Protein AF-A0A7Y0XD70-F1 (afdb_monomer_lite)

Sequence (81 aa):
RELAQVVAAQPQNNQARALLGLCLYQLNRLPEAIRELEAVHRAQPDDLGVAYALAHAYLSNDQIAPATELVERVFNRLDSA

Structure (mmCIF, N/CA/C/O backbone):
data_AF-A0A7Y0XD70-F1
#
_entry.id   AF-A0A7Y0XD70-F1
#
loop_
_atom_site.group_PDB
_atom_site.id
_atom_site.type_symbol
_atom_site.label_atom_id
_atom_site.label_alt_id
_atom_site.label_comp_id
_atom_site.label_asym_id
_atom_site.label_entity_id
_atom_site.label_seq_id
_atom_site.pdbx_PDB_ins_code
_atom_site.Cartn_x
_atom_site.Cartn_y
_atom_site.Cartn_z
_atom_site.occupancy
_atom_site.B_iso_or_equiv
_atom_site.auth_seq_id
_atom_site.auth_comp_id
_atom_site.auth_asym_id
_atom_site.auth_atom_id
_atom_site.pdbx_PDB_model_num
ATOM 1 N N .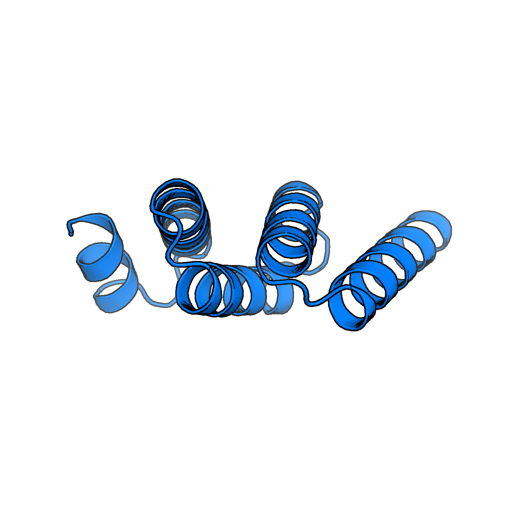 ARG A 1 1 ? -9.863 10.393 12.209 1.00 62.03 1 ARG A N 1
ATOM 2 C CA . ARG A 1 1 ? -9.595 9.654 13.474 1.00 62.03 1 ARG A CA 1
ATOM 3 C C . ARG A 1 1 ? -10.468 8.408 13.597 1.00 62.03 1 ARG A C 1
ATOM 5 O O . ARG A 1 1 ? -9.955 7.397 14.049 1.00 62.03 1 ARG A O 1
ATOM 12 N N . GLU A 1 2 ? -11.717 8.453 13.139 1.00 79.19 2 GLU A N 1
ATOM 13 C CA . GLU A 1 2 ? -12.675 7.339 13.232 1.00 79.19 2 GLU A CA 1
ATOM 14 C C . GLU A 1 2 ? -12.174 6.040 12.576 1.00 79.19 2 GLU A C 1
ATOM 16 O O . GLU A 1 2 ? -12.149 5.005 13.231 1.00 79.19 2 GLU A O 1
ATOM 21 N N . LEU A 1 3 ? -11.635 6.088 11.350 1.00 76.75 3 LEU A N 1
ATOM 22 C CA . LEU A 1 3 ? -11.096 4.887 10.683 1.00 76.75 3 LEU A CA 1
ATOM 23 C C . LEU A 1 3 ? -9.934 4.221 11.439 1.00 76.75 3 LEU A C 1
ATOM 25 O O . LEU A 1 3 ? -9.857 3.000 11.482 1.00 76.75 3 LEU A O 1
ATOM 29 N N . ALA A 1 4 ? -9.056 4.996 12.083 1.00 76.88 4 ALA A N 1
ATOM 30 C CA . ALA A 1 4 ? -7.958 4.431 12.872 1.00 76.88 4 ALA A CA 1
ATOM 31 C C . ALA A 1 4 ? -8.472 3.656 14.098 1.00 76.88 4 ALA A C 1
ATOM 33 O O . ALA A 1 4 ? -7.910 2.625 14.457 1.00 76.88 4 ALA A O 1
ATOM 34 N N . GLN A 1 5 ? -9.567 4.117 14.710 1.00 80.75 5 GLN A N 1
ATOM 35 C CA . GLN A 1 5 ? -10.225 3.400 15.804 1.00 80.75 5 GLN A CA 1
ATOM 36 C C . GLN A 1 5 ? -10.902 2.122 15.305 1.00 80.75 5 GLN A C 1
ATOM 38 O O . GLN A 1 5 ? -10.795 1.090 15.961 1.00 80.75 5 GLN A O 1
ATOM 43 N N . VAL A 1 6 ? -11.538 2.162 14.129 1.00 77.94 6 VAL A N 1
ATOM 44 C CA . VAL A 1 6 ? -12.131 0.967 13.507 1.00 77.94 6 VAL A CA 1
ATOM 45 C C . VAL A 1 6 ? -11.057 -0.073 13.203 1.00 77.94 6 VAL A C 1
ATOM 47 O O . VAL A 1 6 ? -11.230 -1.232 13.556 1.00 77.94 6 VAL A O 1
ATOM 50 N N . VAL A 1 7 ? -9.924 0.329 12.624 1.00 80.06 7 VAL A N 1
ATOM 51 C CA . VAL A 1 7 ? -8.803 -0.585 12.348 1.00 80.06 7 VAL A CA 1
ATOM 52 C C . VAL A 1 7 ? -8.217 -1.165 13.638 1.00 80.06 7 VAL A C 1
ATOM 54 O O . VAL A 1 7 ? -7.863 -2.341 13.668 1.00 80.06 7 VAL A O 1
ATOM 57 N N . ALA A 1 8 ? -8.145 -0.382 14.718 1.00 80.94 8 ALA A N 1
ATOM 58 C CA . ALA A 1 8 ? -7.692 -0.878 16.016 1.00 80.94 8 ALA A CA 1
ATOM 59 C C . ALA A 1 8 ? -8.682 -1.876 16.649 1.00 80.94 8 ALA A C 1
ATOM 61 O O . ALA A 1 8 ? -8.259 -2.880 17.216 1.00 80.94 8 ALA A O 1
ATOM 62 N N . ALA A 1 9 ? -9.990 -1.624 16.535 1.00 84.50 9 ALA A N 1
ATOM 63 C CA . ALA A 1 9 ? -11.041 -2.496 17.067 1.00 84.50 9 ALA A CA 1
ATOM 64 C C . ALA A 1 9 ? -11.285 -3.744 16.200 1.00 84.50 9 ALA A C 1
ATOM 66 O O . ALA A 1 9 ? -11.709 -4.781 16.704 1.00 84.50 9 ALA A O 1
ATOM 67 N N . GLN A 1 10 ? -11.028 -3.646 14.895 1.00 87.12 10 GLN A N 1
ATOM 68 C CA . GLN A 1 10 ? -11.250 -4.695 13.904 1.00 87.12 10 GLN A CA 1
ATOM 69 C C . GLN A 1 10 ? -10.010 -4.845 13.008 1.00 87.12 10 GLN A C 1
ATOM 71 O O . GLN A 1 10 ? -10.040 -4.487 11.828 1.00 87.12 10 GLN A O 1
ATOM 76 N N . PRO A 1 11 ? -8.903 -5.403 13.526 1.00 82.12 11 PRO A N 1
ATOM 77 C CA . PRO A 1 11 ? -7.639 -5.478 12.791 1.00 82.12 11 PRO A CA 1
ATOM 78 C C . PRO A 1 11 ? -7.700 -6.330 11.514 1.00 82.12 11 PRO A C 1
ATOM 80 O O . PRO A 1 11 ? -6.846 -6.158 10.644 1.00 82.12 11 PRO A O 1
ATOM 83 N N . GLN A 1 12 ? -8.706 -7.203 11.391 1.00 87.88 12 GLN A N 1
ATOM 84 C CA . GLN A 1 12 ? -8.965 -8.043 10.214 1.00 87.88 12 GLN A CA 1
ATOM 85 C C . GLN A 1 12 ? -9.877 -7.368 9.173 1.00 87.88 12 GLN A C 1
ATOM 87 O O . GLN A 1 12 ? -10.085 -7.914 8.092 1.00 87.88 12 GLN A O 1
ATOM 92 N N . ASN A 1 13 ? -10.434 -6.189 9.471 1.00 92.25 13 ASN A N 1
ATOM 93 C CA . ASN A 1 13 ? -11.281 -5.459 8.534 1.00 92.25 13 ASN A CA 1
ATOM 94 C C . ASN A 1 13 ? -10.410 -4.738 7.493 1.00 92.25 13 ASN A C 1
ATOM 96 O O . ASN A 1 13 ? -10.069 -3.558 7.619 1.00 92.25 13 ASN A O 1
ATOM 100 N N . ASN A 1 14 ? -10.033 -5.487 6.458 1.00 93.75 14 ASN A N 1
ATOM 101 C CA . ASN A 1 14 ? -9.173 -5.009 5.380 1.00 93.75 14 ASN A CA 1
ATOM 102 C C . ASN A 1 14 ? -9.786 -3.837 4.605 1.00 93.75 14 ASN A C 1
ATOM 104 O O . ASN A 1 14 ? -9.052 -2.958 4.165 1.00 93.75 14 ASN A O 1
ATOM 108 N N . GLN A 1 15 ? -11.115 -3.767 4.498 1.00 92.25 15 GLN A N 1
ATOM 109 C CA . GLN A 1 15 ? -11.797 -2.646 3.853 1.00 92.25 15 GLN A CA 1
ATOM 110 C C . GLN A 1 15 ? -11.610 -1.345 4.645 1.00 92.25 15 GLN A C 1
ATOM 112 O O . GLN A 1 15 ? -11.224 -0.322 4.079 1.00 92.25 15 GLN A O 1
ATOM 117 N N . ALA A 1 16 ? -11.819 -1.375 5.966 1.00 93.62 16 ALA A N 1
ATOM 118 C CA . ALA A 1 16 ? -11.576 -0.215 6.825 1.00 93.62 16 ALA A CA 1
ATOM 119 C C . ALA A 1 16 ? -10.099 0.209 6.803 1.00 93.62 16 ALA A C 1
ATOM 121 O O . ALA A 1 16 ? -9.792 1.403 6.795 1.00 93.62 16 ALA A O 1
ATOM 122 N N . ARG A 1 17 ? -9.183 -0.765 6.743 1.00 95.88 17 ARG A N 1
ATOM 123 C CA . ARG A 1 17 ? -7.744 -0.512 6.625 1.00 95.88 17 ARG A CA 1
ATOM 124 C C . ARG A 1 17 ? -7.368 0.120 5.281 1.00 95.88 17 ARG A C 1
ATOM 126 O O . ARG A 1 17 ? -6.600 1.077 5.269 1.00 95.88 17 ARG A O 1
ATOM 133 N N . ALA A 1 18 ? -7.949 -0.345 4.176 1.00 96.75 18 ALA A N 1
ATOM 134 C CA . ALA A 1 18 ? -7.733 0.236 2.851 1.00 96.75 18 ALA A CA 1
ATOM 135 C C . ALA A 1 18 ? -8.221 1.688 2.800 1.00 96.75 18 ALA A C 1
ATOM 137 O O . ALA A 1 18 ? -7.487 2.574 2.367 1.00 96.75 18 ALA A O 1
ATOM 138 N N . LEU A 1 19 ? -9.422 1.955 3.329 1.00 96.38 19 LEU A N 1
ATOM 139 C CA . LEU A 1 19 ? -9.959 3.313 3.444 1.00 96.38 19 LEU A CA 1
ATOM 140 C C . LEU A 1 19 ? -9.064 4.208 4.306 1.00 96.38 19 LEU A C 1
ATOM 142 O O . LEU A 1 19 ? -8.822 5.357 3.943 1.00 96.38 19 LEU A O 1
ATOM 146 N N . LEU A 1 20 ? -8.525 3.691 5.416 1.00 96.50 20 LEU A N 1
ATOM 147 C CA . LEU A 1 20 ? -7.555 4.428 6.226 1.00 96.50 20 LEU A CA 1
ATOM 148 C C . LEU A 1 20 ? -6.297 4.773 5.417 1.00 96.50 20 LEU A C 1
ATOM 150 O O . LEU A 1 20 ? -5.871 5.926 5.443 1.00 96.50 20 LEU A O 1
ATOM 154 N N . GLY A 1 21 ? -5.738 3.808 4.683 1.00 97.56 21 GLY A N 1
ATOM 155 C CA . GLY A 1 21 ? -4.589 4.016 3.800 1.00 97.56 21 GLY A CA 1
ATOM 156 C C . GLY A 1 21 ? -4.841 5.098 2.746 1.00 97.56 21 GLY A C 1
ATOM 157 O O . GLY A 1 21 ? -4.043 6.023 2.608 1.00 97.56 21 GLY A O 1
ATOM 158 N N . LEU A 1 22 ? -5.999 5.057 2.081 1.00 97.88 22 LEU A N 1
ATOM 159 C CA . LEU A 1 22 ? -6.421 6.077 1.114 1.00 97.88 22 LEU A CA 1
ATOM 160 C C . LEU A 1 22 ? -6.565 7.463 1.758 1.00 97.88 22 LEU A C 1
ATOM 162 O O . LEU A 1 22 ? -6.080 8.453 1.215 1.00 97.88 22 LEU A O 1
ATOM 166 N N . CYS A 1 23 ? -7.179 7.558 2.940 1.00 97.19 23 CYS A N 1
ATOM 167 C CA . CYS A 1 23 ? -7.266 8.827 3.663 1.00 97.19 23 CYS A CA 1
ATOM 168 C C . CYS A 1 23 ? -5.883 9.370 4.043 1.00 97.19 23 CYS A C 1
ATOM 170 O O . CYS A 1 23 ? -5.652 10.573 3.952 1.00 97.19 23 CYS A O 1
ATOM 172 N N . LEU A 1 24 ? -4.960 8.507 4.473 1.00 97.94 24 LEU A N 1
ATOM 173 C CA . LEU A 1 24 ? -3.589 8.901 4.807 1.00 97.94 24 LEU A CA 1
ATOM 174 C C . LEU A 1 24 ? -2.833 9.406 3.574 1.00 97.94 24 LEU A C 1
ATOM 176 O O . LEU A 1 24 ? -2.134 10.413 3.676 1.00 97.94 24 LEU A O 1
ATOM 180 N N . TYR A 1 25 ? -3.030 8.765 2.419 1.00 97.81 25 TYR A N 1
ATOM 181 C CA . TYR A 1 25 ? -2.474 9.208 1.140 1.00 97.81 25 TYR A CA 1
ATOM 182 C C . TYR A 1 25 ? -2.963 10.619 0.786 1.00 97.81 25 TYR A C 1
ATOM 184 O O . TYR A 1 25 ? -2.149 11.514 0.573 1.00 97.81 25 TYR A O 1
ATOM 192 N N . GLN A 1 26 ? -4.277 10.863 0.856 1.00 96.69 26 GLN A N 1
ATOM 193 C CA . GLN A 1 26 ? -4.863 12.185 0.586 1.00 96.69 26 GLN A CA 1
ATOM 194 C C . GLN A 1 26 ? -4.384 13.274 1.562 1.00 96.69 26 GLN A C 1
ATOM 196 O O . GLN A 1 26 ? -4.375 14.453 1.221 1.00 96.69 26 GLN A O 1
ATOM 201 N N . LEU A 1 27 ? -3.981 12.893 2.777 1.00 97.00 27 LEU A N 1
ATOM 202 C CA . LEU A 1 27 ? -3.407 13.793 3.782 1.00 97.00 27 LEU A CA 1
ATOM 203 C C . LEU A 1 27 ? -1.885 13.976 3.638 1.00 97.00 27 LEU A C 1
ATOM 205 O O . LEU A 1 27 ? -1.263 14.556 4.526 1.00 97.00 27 LEU A O 1
ATOM 209 N N . ASN A 1 28 ? -1.278 13.460 2.564 1.00 97.25 28 ASN A N 1
ATOM 210 C CA . ASN A 1 28 ? 0.166 13.447 2.327 1.00 97.25 28 ASN A CA 1
ATOM 211 C C . ASN A 1 28 ? 0.978 12.758 3.445 1.00 97.25 28 ASN A C 1
ATOM 213 O O . ASN A 1 28 ? 2.162 13.022 3.643 1.00 97.25 28 ASN A O 1
ATOM 217 N N . ARG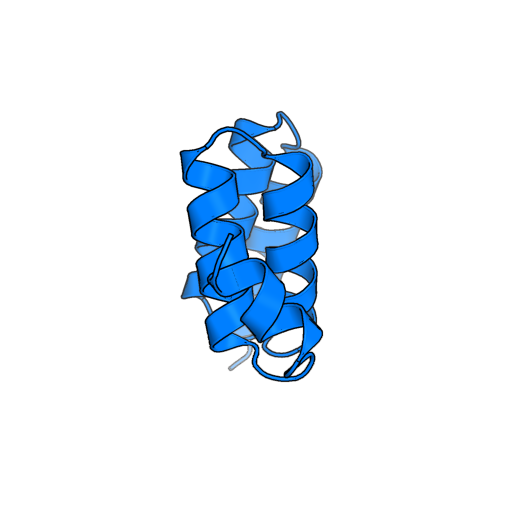 A 1 29 ? 0.348 11.846 4.195 1.00 98.25 29 ARG A N 1
ATOM 218 C CA . ARG A 1 29 ? 0.993 11.018 5.229 1.00 98.25 29 ARG A CA 1
ATOM 219 C C . ARG A 1 29 ? 1.449 9.704 4.608 1.00 98.25 29 ARG A C 1
ATOM 221 O O . ARG A 1 29 ? 1.018 8.620 5.001 1.00 98.25 29 ARG A O 1
ATOM 228 N N . LEU A 1 30 ? 2.296 9.828 3.593 1.00 98.06 30 LEU A N 1
ATOM 229 C CA . LEU A 1 30 ? 2.605 8.754 2.653 1.00 98.06 30 LEU A CA 1
ATOM 230 C C . LEU A 1 30 ? 3.212 7.504 3.312 1.00 98.06 30 LEU A C 1
ATOM 232 O O . LEU A 1 30 ? 2.719 6.415 3.023 1.00 98.06 30 LEU A O 1
ATOM 236 N N . PRO A 1 31 ? 4.166 7.599 4.265 1.00 98.50 31 PRO A N 1
ATOM 237 C CA . PRO A 1 31 ? 4.700 6.407 4.931 1.00 98.50 31 PRO A CA 1
ATOM 238 C C . PRO A 1 31 ? 3.634 5.602 5.685 1.00 98.50 31 PRO A C 1
ATOM 240 O O . PRO A 1 31 ? 3.674 4.374 5.730 1.00 98.50 31 PRO A O 1
ATOM 243 N N . GLU A 1 32 ? 2.649 6.282 6.271 1.00 98.06 32 GLU A N 1
ATOM 244 C CA . GLU A 1 32 ? 1.559 5.619 6.985 1.00 98.06 32 GLU A CA 1
ATOM 245 C C . GLU A 1 32 ? 0.539 5.020 6.017 1.00 98.06 32 GLU A C 1
ATOM 247 O O . GLU A 1 32 ? 0.043 3.923 6.265 1.00 98.06 32 GLU A O 1
ATOM 252 N N . ALA A 1 33 ? 0.257 5.713 4.909 1.00 98.50 33 ALA A N 1
ATOM 253 C CA . ALA A 1 33 ? -0.588 5.200 3.837 1.00 98.50 33 ALA A CA 1
ATOM 254 C C . ALA A 1 33 ? -0.027 3.891 3.272 1.00 98.50 33 ALA A C 1
ATOM 256 O O . ALA A 1 33 ? -0.746 2.895 3.212 1.00 98.50 33 ALA A O 1
ATOM 257 N N . ILE A 1 34 ? 1.270 3.883 2.947 1.00 98.69 34 ILE A N 1
ATOM 258 C CA . ILE A 1 34 ? 2.006 2.705 2.478 1.00 98.69 34 ILE A CA 1
ATOM 259 C C . ILE A 1 34 ? 1.856 1.562 3.483 1.00 98.69 34 ILE A C 1
ATOM 261 O O . ILE A 1 34 ? 1.404 0.485 3.107 1.00 98.69 34 ILE A O 1
ATOM 265 N N . ARG A 1 35 ? 2.129 1.801 4.774 1.00 98.00 35 ARG A N 1
ATOM 266 C CA . ARG A 1 35 ? 2.034 0.759 5.812 1.00 98.00 35 ARG A CA 1
ATOM 267 C C . ARG A 1 35 ? 0.649 0.107 5.876 1.00 98.00 35 ARG A C 1
ATOM 269 O O . ARG A 1 35 ? 0.548 -1.110 6.039 1.00 98.00 35 ARG A O 1
ATOM 276 N N . GLU A 1 36 ? -0.420 0.898 5.797 1.00 97.81 36 GLU A N 1
ATOM 277 C CA . GLU A 1 36 ? -1.783 0.359 5.848 1.00 97.81 36 GLU A CA 1
ATOM 278 C C . GLU A 1 36 ? -2.155 -0.387 4.560 1.00 97.81 36 GLU A C 1
ATOM 280 O O . GLU A 1 36 ? -2.731 -1.473 4.631 1.00 97.81 36 GLU A O 1
ATOM 285 N N . LEU A 1 37 ? -1.782 0.144 3.393 1.00 98.31 37 LEU A N 1
ATOM 286 C CA . LEU A 1 37 ? -2.070 -0.469 2.095 1.00 98.31 37 LEU A CA 1
ATOM 287 C C . LEU A 1 37 ? -1.258 -1.753 1.858 1.00 98.31 37 LEU A C 1
ATOM 289 O O . LEU A 1 37 ? -1.810 -2.727 1.354 1.00 98.31 37 LEU A O 1
ATOM 293 N N . GLU A 1 38 ? 0.003 -1.820 2.296 1.00 98.12 38 GLU A N 1
ATOM 294 C CA . GLU A 1 38 ? 0.822 -3.043 2.272 1.00 98.12 38 GLU A CA 1
ATOM 295 C C . GLU A 1 38 ? 0.183 -4.173 3.082 1.00 98.12 38 GLU A C 1
ATOM 297 O O . GLU A 1 38 ? 0.184 -5.333 2.664 1.00 98.12 38 GLU A O 1
ATOM 302 N N . ALA A 1 39 ? -0.364 -3.850 4.256 1.00 96.75 39 ALA A N 1
ATOM 303 C CA . ALA A 1 39 ? -1.038 -4.833 5.093 1.00 96.75 39 ALA A CA 1
ATOM 304 C C . ALA A 1 39 ? -2.289 -5.393 4.402 1.00 96.75 39 ALA A C 1
ATOM 306 O O . ALA A 1 39 ? -2.518 -6.602 4.456 1.00 96.75 39 ALA A O 1
ATOM 307 N N . VAL A 1 40 ? -3.055 -4.541 3.712 1.00 97.56 40 VAL A N 1
ATOM 308 C CA . VAL A 1 40 ? -4.211 -4.986 2.923 1.00 97.56 40 VAL A CA 1
ATOM 309 C C . VAL A 1 40 ? -3.770 -5.816 1.722 1.00 97.56 40 VAL A C 1
ATOM 311 O O . VAL A 1 40 ? -4.319 -6.895 1.519 1.00 97.56 40 VAL A O 1
ATOM 314 N N . HIS A 1 41 ? -2.764 -5.372 0.966 1.00 97.25 41 HIS A N 1
ATOM 315 C CA . HIS A 1 41 ? -2.270 -6.095 -0.206 1.00 97.25 41 HIS A CA 1
ATOM 316 C C . HIS A 1 41 ? -1.724 -7.479 0.168 1.00 97.25 41 HIS A C 1
ATOM 318 O O . HIS A 1 41 ? -1.949 -8.451 -0.541 1.00 97.25 41 HIS A O 1
ATOM 324 N N . ARG A 1 42 ? -1.069 -7.619 1.327 1.00 95.62 42 ARG A N 1
ATOM 325 C CA . ARG A 1 42 ? -0.620 -8.930 1.820 1.00 95.62 42 ARG A CA 1
ATOM 326 C C . ARG A 1 42 ? -1.785 -9.882 2.108 1.00 95.62 42 ARG A C 1
ATOM 328 O O . ARG A 1 42 ? -1.645 -11.082 1.901 1.00 95.62 42 ARG A 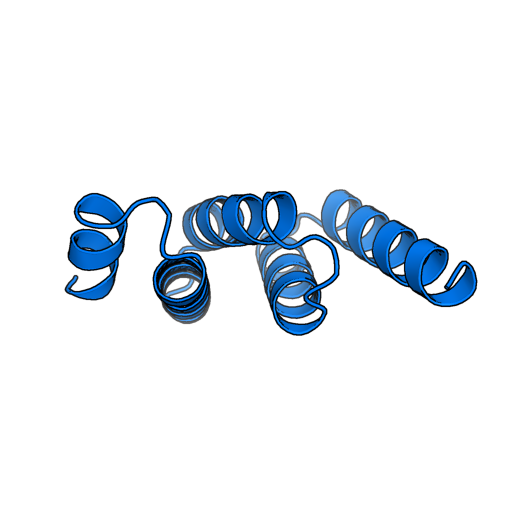O 1
ATOM 335 N N . ALA A 1 43 ? -2.904 -9.361 2.610 1.00 95.62 43 ALA A N 1
ATOM 336 C CA . ALA A 1 43 ? -4.093 -10.158 2.907 1.00 95.62 43 ALA A CA 1
ATOM 337 C C . ALA A 1 43 ? -4.951 -10.444 1.663 1.00 95.62 43 ALA A C 1
ATOM 339 O O . ALA A 1 43 ? -5.617 -11.472 1.604 1.00 95.62 43 ALA A O 1
ATOM 340 N N . GLN A 1 44 ? -4.946 -9.533 0.691 1.00 94.50 44 GLN A N 1
ATOM 341 C CA . GLN A 1 44 ? -5.726 -9.601 -0.543 1.00 94.50 44 GLN A CA 1
ATOM 342 C C . GLN A 1 44 ? -4.811 -9.262 -1.730 1.00 94.50 44 GLN A C 1
ATOM 344 O O . GLN A 1 44 ? -4.885 -8.158 -2.275 1.00 94.50 44 GLN A O 1
ATOM 349 N N . PRO A 1 45 ? -3.911 -10.181 -2.118 1.00 93.81 45 PRO A N 1
ATOM 350 C CA . PRO A 1 45 ? -2.898 -9.897 -3.131 1.00 93.81 45 PRO A CA 1
ATOM 351 C C . PRO A 1 45 ? -3.488 -9.657 -4.527 1.00 93.81 45 PRO A C 1
ATOM 353 O O . PRO A 1 45 ? -2.825 -9.024 -5.347 1.00 93.81 45 PRO A O 1
ATOM 356 N N . ASP A 1 46 ? -4.719 -10.108 -4.776 1.00 92.06 46 ASP A N 1
ATOM 357 C CA . ASP A 1 46 ? -5.407 -10.007 -6.072 1.00 92.06 46 ASP A CA 1
ATOM 358 C C . ASP A 1 46 ? -6.341 -8.791 -6.170 1.00 92.06 46 ASP A C 1
ATOM 360 O O . ASP A 1 46 ? -6.941 -8.538 -7.214 1.00 92.06 46 ASP A O 1
ATOM 364 N N . ASP A 1 47 ? -6.456 -8.005 -5.094 1.00 94.69 47 ASP A N 1
ATOM 365 C CA . ASP A 1 47 ? -7.197 -6.746 -5.114 1.00 94.69 47 ASP A CA 1
ATOM 366 C C . ASP A 1 47 ? -6.396 -5.678 -5.878 1.00 94.69 47 ASP A C 1
ATOM 368 O O . ASP A 1 47 ? -5.497 -5.015 -5.344 1.00 94.69 47 ASP A O 1
ATOM 372 N N . LEU A 1 48 ? -6.741 -5.511 -7.157 1.00 94.88 48 LEU A N 1
ATOM 373 C CA . LEU A 1 48 ? -6.112 -4.537 -8.050 1.00 94.88 48 LEU A CA 1
ATOM 374 C C . LEU A 1 48 ? -6.319 -3.089 -7.593 1.00 94.88 48 LEU A C 1
ATOM 376 O O . LEU A 1 48 ? -5.463 -2.244 -7.853 1.00 94.88 48 LEU A O 1
ATOM 380 N N . GLY A 1 49 ? -7.418 -2.789 -6.893 1.00 95.44 49 GLY A N 1
ATOM 381 C CA . GLY A 1 49 ? -7.676 -1.449 -6.369 1.00 95.44 49 GLY A CA 1
ATOM 382 C C . GLY A 1 49 ? -6.679 -1.077 -5.275 1.00 95.44 49 GLY A C 1
ATOM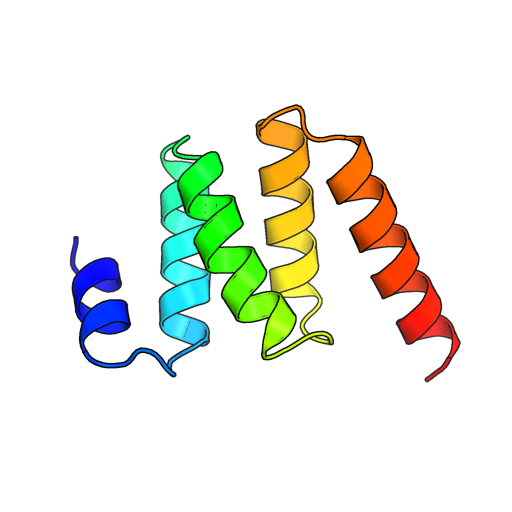 383 O O . GLY A 1 49 ? -6.123 0.024 -5.276 1.00 95.44 49 GLY A O 1
ATOM 384 N N . VAL A 1 50 ? -6.390 -2.021 -4.377 1.00 97.44 50 VAL A N 1
ATOM 385 C CA . VAL A 1 50 ? -5.373 -1.846 -3.331 1.00 97.44 50 VAL A CA 1
ATOM 386 C C . VAL A 1 50 ? -3.973 -1.789 -3.934 1.00 97.44 50 VAL A C 1
ATOM 388 O O . VAL A 1 50 ? -3.184 -0.933 -3.536 1.00 97.44 50 VAL A O 1
ATOM 391 N N . ALA A 1 51 ? -3.665 -2.651 -4.907 1.00 97.56 51 ALA A N 1
ATOM 392 C CA . ALA A 1 51 ? -2.371 -2.630 -5.586 1.00 97.56 51 ALA A CA 1
ATOM 393 C C . ALA A 1 51 ? -2.114 -1.288 -6.292 1.00 97.56 51 ALA A C 1
ATOM 395 O O . ALA A 1 51 ? -1.034 -0.715 -6.152 1.00 97.56 51 ALA A O 1
ATOM 396 N N . TYR A 1 52 ? -3.124 -0.747 -6.978 1.00 97.19 52 TYR A N 1
ATOM 397 C CA . TYR A 1 52 ? -3.061 0.574 -7.602 1.00 97.19 52 TYR A CA 1
ATOM 398 C C . TYR A 1 52 ? -2.814 1.677 -6.565 1.00 97.19 52 TYR A C 1
ATOM 400 O O . TYR A 1 52 ? -1.878 2.464 -6.703 1.00 97.19 52 TYR A O 1
ATOM 408 N N . ALA A 1 53 ? -3.605 1.712 -5.489 1.00 97.75 53 ALA A N 1
ATOM 409 C CA . ALA A 1 53 ? -3.440 2.704 -4.428 1.00 97.75 53 ALA A CA 1
ATOM 410 C C . ALA A 1 53 ? -2.047 2.638 -3.776 1.00 97.75 53 ALA A C 1
ATOM 412 O O . ALA A 1 53 ? -1.441 3.676 -3.510 1.00 97.75 53 ALA A O 1
ATOM 413 N N . LEU A 1 54 ? -1.526 1.429 -3.547 1.00 98.50 54 LEU A N 1
ATOM 414 C CA . LEU A 1 54 ? -0.200 1.216 -2.972 1.00 98.50 54 LEU A CA 1
ATOM 415 C C . LEU A 1 54 ? 0.914 1.672 -3.924 1.00 98.50 54 LEU A C 1
ATOM 417 O O . LEU A 1 54 ? 1.822 2.377 -3.490 1.00 98.50 54 LEU A O 1
ATOM 421 N N . ALA A 1 55 ? 0.823 1.346 -5.217 1.00 98.25 55 ALA A N 1
ATOM 422 C CA . ALA A 1 55 ? 1.778 1.815 -6.221 1.00 98.25 55 ALA A CA 1
ATOM 423 C C . ALA A 1 55 ? 1.819 3.351 -6.281 1.00 98.25 55 ALA A C 1
ATOM 425 O O . ALA A 1 55 ? 2.896 3.942 -6.250 1.00 98.25 55 ALA A O 1
ATOM 426 N N . HIS A 1 56 ? 0.658 4.013 -6.271 1.00 98.00 56 HIS A N 1
ATOM 427 C CA . HIS A 1 56 ? 0.582 5.474 -6.210 1.00 98.00 56 HIS A CA 1
ATOM 428 C C . HIS A 1 56 ? 1.188 6.044 -4.926 1.00 98.00 56 HIS A C 1
ATOM 430 O O . HIS A 1 56 ? 1.944 7.012 -4.987 1.00 98.00 56 HIS A O 1
ATOM 436 N N . ALA A 1 57 ? 0.908 5.433 -3.772 1.00 98.50 57 ALA A N 1
ATOM 437 C CA . ALA A 1 57 ? 1.487 5.862 -2.505 1.00 98.50 57 ALA A CA 1
ATOM 438 C C . ALA A 1 57 ? 3.020 5.737 -2.496 1.00 98.50 57 ALA A C 1
ATOM 440 O O . ALA A 1 57 ? 3.692 6.644 -2.005 1.00 98.50 57 ALA A O 1
ATOM 441 N N . TYR A 1 58 ? 3.575 4.670 -3.082 1.00 98.69 58 TYR A N 1
ATOM 442 C CA . TYR A 1 58 ? 5.017 4.529 -3.272 1.00 98.69 58 TYR A CA 1
ATOM 443 C C . TYR A 1 58 ? 5.590 5.622 -4.177 1.00 98.69 58 TYR A C 1
ATOM 445 O O . TYR A 1 58 ? 6.557 6.273 -3.787 1.00 98.69 58 TYR A O 1
ATOM 453 N N . LEU A 1 59 ? 4.982 5.867 -5.342 1.00 98.38 59 LEU A N 1
ATOM 454 C CA . LEU A 1 59 ? 5.445 6.892 -6.285 1.00 98.38 59 LEU A CA 1
ATOM 455 C C . LEU A 1 59 ? 5.426 8.294 -5.668 1.00 98.38 59 LEU A C 1
ATOM 457 O O . LEU A 1 59 ? 6.398 9.029 -5.801 1.00 98.38 59 LEU A O 1
ATOM 461 N N . SER A 1 60 ? 4.357 8.655 -4.953 1.00 98.12 60 SER A N 1
ATOM 462 C CA . SER A 1 60 ? 4.273 9.947 -4.261 1.00 98.12 60 SER A CA 1
ATOM 463 C C . SER A 1 60 ? 5.303 10.096 -3.143 1.00 98.12 60 SER A C 1
ATOM 465 O O . SER A 1 60 ? 5.627 11.220 -2.776 1.00 98.12 60 SER A O 1
ATOM 467 N N . ASN A 1 61 ? 5.792 8.984 -2.586 1.00 98.44 61 ASN A N 1
ATOM 468 C CA . ASN A 1 61 ? 6.817 8.957 -1.543 1.00 98.44 61 ASN A CA 1
ATOM 469 C C . ASN A 1 61 ? 8.233 8.738 -2.114 1.00 98.44 61 ASN A C 1
ATOM 471 O O . ASN A 1 61 ? 9.116 8.289 -1.384 1.00 98.44 61 ASN A O 1
ATOM 475 N N . ASP A 1 62 ? 8.424 8.963 -3.420 1.00 98.38 62 ASP A N 1
ATOM 476 C CA . ASP A 1 62 ? 9.674 8.764 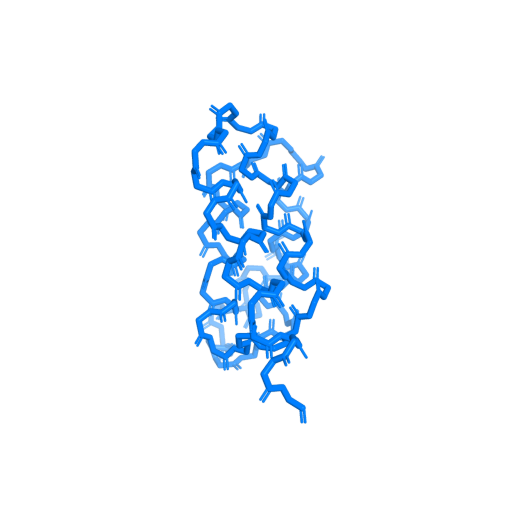-4.170 1.00 98.38 62 ASP A CA 1
ATOM 477 C C . ASP A 1 62 ? 10.232 7.322 -4.135 1.00 98.38 62 ASP A C 1
ATOM 479 O O . ASP A 1 62 ? 11.387 7.059 -4.476 1.00 98.38 62 ASP A O 1
ATOM 483 N N . GLN A 1 63 ? 9.403 6.339 -3.772 1.00 98.38 63 GLN A N 1
ATOM 484 C CA . GLN A 1 63 ? 9.758 4.918 -3.724 1.00 98.38 63 GLN A CA 1
ATOM 485 C C . GLN A 1 63 ? 9.480 4.235 -5.068 1.00 98.38 63 GLN A C 1
ATOM 487 O O . GLN A 1 63 ? 8.636 3.348 -5.183 1.00 98.38 63 GLN A O 1
ATOM 492 N N . ILE A 1 64 ? 10.217 4.639 -6.103 1.00 97.56 64 ILE A N 1
ATOM 493 C CA . ILE A 1 64 ? 10.004 4.152 -7.475 1.00 97.56 64 ILE A CA 1
ATOM 494 C C . ILE A 1 64 ? 10.242 2.641 -7.602 1.00 97.56 64 ILE A C 1
ATOM 496 O O . ILE A 1 64 ? 9.439 1.945 -8.214 1.00 97.56 64 ILE A O 1
ATOM 500 N N . ALA A 1 65 ? 11.315 2.113 -7.002 1.00 98.00 65 ALA A N 1
ATOM 501 C CA . ALA A 1 65 ? 11.654 0.694 -7.136 1.00 98.00 65 ALA A CA 1
ATOM 502 C C . ALA A 1 65 ? 10.570 -0.246 -6.553 1.00 98.00 65 ALA A C 1
ATOM 504 O O . ALA A 1 65 ? 10.125 -1.130 -7.286 1.00 98.00 65 ALA A O 1
ATOM 505 N N . PRO A 1 66 ? 10.064 -0.038 -5.316 1.00 97.50 66 PRO A N 1
ATOM 506 C CA . PRO A 1 66 ? 8.922 -0.800 -4.801 1.00 97.50 66 PRO A CA 1
ATOM 507 C C . PRO A 1 66 ? 7.653 -0.690 -5.654 1.00 97.50 66 PRO A C 1
ATOM 509 O O . PRO A 1 66 ? 6.939 -1.679 -5.812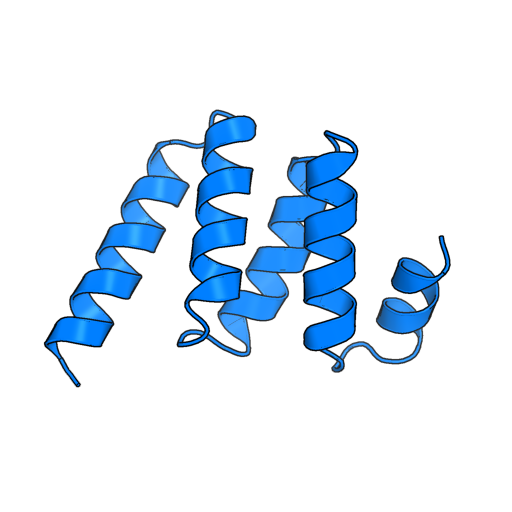 1.00 97.50 66 PRO A O 1
ATOM 512 N N . ALA A 1 67 ? 7.369 0.488 -6.225 1.00 97.62 67 ALA A N 1
ATOM 513 C CA . ALA A 1 67 ? 6.207 0.677 -7.091 1.00 97.62 67 ALA A CA 1
ATOM 514 C C . ALA A 1 67 ? 6.303 -0.180 -8.363 1.00 97.62 67 ALA A C 1
ATOM 516 O O . ALA A 1 67 ? 5.353 -0.888 -8.696 1.00 97.62 67 ALA A O 1
ATOM 517 N N . THR A 1 68 ? 7.453 -0.150 -9.043 1.00 97.19 68 THR A N 1
ATOM 518 C CA . THR A 1 68 ? 7.693 -0.949 -10.253 1.00 97.19 68 THR A CA 1
ATOM 519 C C . THR A 1 68 ? 7.609 -2.441 -9.956 1.00 97.19 68 THR A C 1
ATOM 521 O O . THR A 1 68 ? 6.890 -3.159 -10.646 1.00 97.19 68 THR A O 1
ATOM 524 N N . GLU A 1 69 ? 8.264 -2.902 -8.888 1.00 96.88 69 GLU A N 1
ATOM 525 C CA . GLU A 1 69 ? 8.240 -4.315 -8.503 1.00 96.88 69 GLU A CA 1
ATOM 526 C C . GLU A 1 69 ? 6.813 -4.799 -8.195 1.00 96.88 69 GLU A C 1
ATOM 528 O O . GLU A 1 69 ? 6.419 -5.900 -8.587 1.00 96.88 69 GLU A O 1
ATOM 533 N N . LEU A 1 70 ? 6.010 -3.978 -7.512 1.00 97.19 70 LEU A N 1
ATOM 534 C CA . LEU A 1 70 ? 4.613 -4.298 -7.241 1.00 97.19 70 LEU A CA 1
ATOM 535 C C . LEU A 1 70 ? 3.808 -4.449 -8.537 1.00 97.19 70 LEU A C 1
ATOM 537 O O . LEU A 1 70 ? 3.079 -5.429 -8.689 1.00 97.19 70 LEU A O 1
ATOM 541 N N . VAL A 1 71 ? 3.945 -3.501 -9.467 1.00 95.12 71 VAL A N 1
ATOM 542 C CA . VAL A 1 71 ? 3.227 -3.524 -10.749 1.00 95.12 71 VAL A CA 1
ATOM 543 C C . VAL A 1 71 ? 3.615 -4.751 -11.573 1.00 95.12 71 VAL A C 1
ATOM 545 O O . VAL A 1 71 ? 2.731 -5.441 -12.076 1.00 95.12 71 VAL A O 1
ATOM 548 N N . GLU A 1 72 ? 4.906 -5.080 -11.651 1.00 95.31 72 GLU A N 1
ATOM 549 C CA . GLU A 1 72 ? 5.392 -6.277 -12.347 1.00 95.31 72 GLU A CA 1
ATOM 550 C C . GLU A 1 72 ? 4.817 -7.562 -11.743 1.00 95.31 72 GLU A C 1
ATOM 552 O O . GLU A 1 72 ? 4.332 -8.432 -12.466 1.00 95.31 72 GLU A O 1
ATOM 557 N N . ARG A 1 73 ? 4.810 -7.685 -10.409 1.00 93.88 73 ARG A N 1
ATOM 558 C CA . ARG A 1 73 ? 4.222 -8.853 -9.733 1.00 93.88 73 ARG A CA 1
ATOM 559 C C . ARG A 1 73 ? 2.726 -8.986 -10.002 1.00 93.88 73 ARG A C 1
ATOM 561 O O . ARG A 1 73 ? 2.252 -10.101 -10.207 1.00 93.88 73 ARG A O 1
ATOM 568 N N . VAL A 1 74 ? 1.988 -7.877 -9.969 1.00 93.38 74 VAL A N 1
ATOM 569 C CA . VAL A 1 74 ? 0.543 -7.864 -10.234 1.00 93.38 74 VAL A CA 1
ATOM 570 C C . VAL A 1 74 ? 0.265 -8.278 -11.675 1.00 93.38 74 VAL A C 1
ATOM 572 O O . VAL A 1 74 ? -0.569 -9.151 -11.900 1.00 93.38 74 VAL A O 1
ATOM 575 N N . PHE A 1 75 ? 1.000 -7.714 -12.634 1.00 90.88 75 PHE A N 1
ATOM 576 C CA . PHE A 1 75 ? 0.867 -8.041 -14.052 1.00 90.88 75 PHE A CA 1
ATOM 577 C C . PHE A 1 75 ? 1.159 -9.522 -14.327 1.00 90.88 75 PHE A C 1
ATOM 579 O O . PHE A 1 75 ? 0.317 -10.225 -14.878 1.00 90.88 75 PHE A O 1
ATOM 586 N N . ASN A 1 76 ? 2.288 -10.032 -13.826 1.00 91.31 76 ASN A N 1
ATOM 587 C CA . ASN A 1 76 ? 2.663 -11.437 -13.988 1.00 91.31 76 ASN A CA 1
ATOM 588 C C . ASN A 1 76 ? 1.631 -12.403 -13.389 1.00 91.31 76 ASN A C 1
ATOM 590 O O . ASN A 1 76 ? 1.455 -13.506 -13.902 1.00 91.31 76 ASN A O 1
ATOM 594 N N . ARG A 1 77 ? 0.948 -12.017 -12.302 1.00 87.69 77 ARG A N 1
ATOM 595 C CA . ARG A 1 77 ? -0.110 -12.852 -11.722 1.00 87.69 77 ARG A CA 1
ATOM 596 C C . ARG A 1 77 ? -1.350 -12.893 -12.613 1.00 87.69 77 ARG A C 1
ATOM 598 O O . ARG A 1 77 ? -1.918 -13.968 -12.776 1.00 87.69 77 ARG A O 1
ATOM 605 N N . LEU A 1 78 ? -1.748 -11.757 -13.186 1.00 85.56 78 LEU A N 1
ATOM 606 C CA . LEU A 1 78 ? -2.899 -11.672 -14.090 1.00 85.56 78 LEU A CA 1
ATOM 607 C C . LEU A 1 78 ? -2.692 -12.491 -15.367 1.00 85.56 78 LEU A C 1
ATOM 609 O O . LEU A 1 78 ? -3.618 -13.164 -15.797 1.00 85.56 78 LEU A O 1
ATOM 613 N N . ASP A 1 79 ? -1.478 -12.489 -15.918 1.00 81.31 79 ASP A N 1
ATOM 614 C CA . ASP A 1 79 ? -1.135 -13.291 -17.101 1.00 81.31 79 ASP A CA 1
ATOM 615 C C . ASP A 1 79 ? -1.109 -14.804 -16.822 1.00 81.31 79 ASP A C 1
ATOM 617 O O . ASP A 1 79 ? -1.175 -15.617 -17.744 1.00 81.31 79 ASP A O 1
ATOM 621 N N . SER A 1 80 ? -0.988 -15.194 -15.549 1.00 75.44 80 SER A N 1
ATOM 622 C CA . SER A 1 80 ? -0.934 -16.594 -15.114 1.00 75.44 80 SER A CA 1
ATOM 623 C C . SER A 1 80 ? -2.286 -17.191 -14.690 1.00 75.44 80 SER A C 1
ATOM 625 O O . SER A 1 80 ? -2.317 -18.365 -14.312 1.00 75.44 80 SER A O 1
ATOM 627 N N . ALA A 1 81 ? -3.368 -16.402 -14.719 1.00 62.66 81 ALA A N 1
ATOM 628 C CA . ALA A 1 81 ? -4.724 -16.783 -14.301 1.00 62.66 81 ALA A CA 1
ATOM 629 C C . ALA A 1 81 ? -5.615 -17.164 -15.495 1.00 62.66 81 ALA A C 1
ATOM 631 O O . ALA A 1 81 ? -6.428 -18.104 -15.329 1.00 62.66 81 ALA A O 1
#

Foldseek 3Di:
DVLVVVCVVCVPPLVSLLVVLLVCVVVVVLVSSLVSLVVSCVVVVQPVVSLVSNLVSCVSVVNNVVSVVSVVVNVVVVVVD

Organism: Vibrio parahaemolyticus (NCBI:txid670)

InterPro domains:
  IPR011990 Tetratricopeptide-like helical domain superfamily [G3DSA:1.25.40.10] (1-81)
  IPR011990 Tetratricopeptide-like helical domain superfamily [SSF48452] (5-73)

Radius of gyration: 12.57 Å; chains: 1; bounding box: 24×31×34 Å

pLDDT: mean 92.98, std 7.97, range [62.03, 98.69]

Secondary structure (DSSP, 8-state):
-HHHHHHHH-TT-HHHHHHHHHHHHHTT-HHHHHHHHHHHHHH-TT-HHHHHHHHHHHHHTT-HHHHHHHHHHHHHHHHT-